Protein AF-A0A937NX95-F1 (afdb_monomer_lite)

pLDDT: mean 94.79, std 6.44, range [44.66, 98.25]

Secondary structure (DSSP, 8-state):
-PPPPTTSPPPPP--S-SHHHHHHHHHHHIIIIIIS--EETTEE------EETTEEHHHHHHHEEE-TTT--EEE-HHHHHTTTHHHHHHHTTTSTTEEEEEEE-TTS-EEEEEEE-

Sequence (117 aa):
MTQLPEWLPPMVRVDPWGQDTFDILYSIFERDFKFNQPLYSGKPVWFFPEMEGDKESIFWHLTHREDKKTGERLPDMRRCERLPWIKAVIENRDKPELLNWDYKEGDGSVKTYLWLK

Radius of gyration: 15.3 Å; chains: 1; bounding box: 37×36×38 Å

Structure (mmCIF, N/CA/C/O backbone):
data_AF-A0A937NX95-F1
#
_entry.id   AF-A0A937NX95-F1
#
loop_
_atom_site.group_PDB
_atom_site.id
_atom_site.type_symbol
_atom_site.label_atom_id
_atom_site.label_alt_id
_atom_site.label_comp_id
_atom_site.label_asym_id
_atom_site.label_entity_id
_atom_site.label_seq_id
_atom_site.pdbx_PDB_ins_code
_atom_site.Cartn_x
_atom_site.Cartn_y
_atom_site.Cartn_z
_atom_site.occupancy
_atom_site.B_iso_or_equiv
_atom_site.auth_seq_id
_atom_site.auth_comp_id
_atom_site.auth_asym_id
_atom_site.auth_atom_id
_atom_site.pdbx_PDB_model_num
ATOM 1 N N . MET A 1 1 ? 13.353 -10.956 16.760 1.00 44.66 1 MET A N 1
ATOM 2 C CA . MET A 1 1 ? 12.723 -10.926 15.425 1.00 44.66 1 MET A CA 1
ATOM 3 C C . MET A 1 1 ? 11.231 -10.944 15.665 1.00 44.66 1 MET A C 1
ATOM 5 O O . MET A 1 1 ? 10.740 -11.937 16.182 1.00 44.66 1 MET A O 1
ATOM 9 N N . THR A 1 2 ? 10.539 -9.833 15.443 1.00 58.69 2 THR A N 1
ATOM 10 C CA . THR A 1 2 ? 9.077 -9.793 15.540 1.00 58.69 2 THR A CA 1
ATOM 11 C C . THR A 1 2 ? 8.515 -10.615 14.385 1.00 58.69 2 THR A C 1
ATOM 13 O O . THR A 1 2 ? 8.866 -10.390 13.229 1.00 58.69 2 THR A O 1
ATOM 16 N N . GLN A 1 3 ? 7.729 -11.635 14.713 1.00 83.50 3 GLN A N 1
ATOM 17 C CA . GLN A 1 3 ? 7.024 -12.452 13.734 1.00 83.50 3 GLN A CA 1
ATOM 18 C C . GLN A 1 3 ? 6.021 -11.565 12.985 1.00 83.50 3 GLN A C 1
ATOM 20 O O . GLN A 1 3 ? 5.390 -10.705 13.600 1.00 83.50 3 GLN A O 1
ATOM 25 N N . LEU A 1 4 ? 5.902 -11.741 11.664 1.00 90.75 4 LEU A N 1
ATOM 26 C CA . LEU A 1 4 ? 4.880 -11.033 10.891 1.00 90.75 4 LEU A CA 1
ATOM 27 C C . LEU A 1 4 ? 3.483 -11.448 11.385 1.00 90.75 4 LEU A C 1
ATOM 29 O O . LEU A 1 4 ? 3.307 -12.620 11.734 1.00 90.75 4 LEU A O 1
ATOM 33 N N . PRO A 1 5 ? 2.497 -10.532 11.409 1.00 94.62 5 PRO A N 1
ATOM 34 C CA . PRO A 1 5 ? 1.148 -10.878 11.837 1.00 94.62 5 PRO A CA 1
ATOM 35 C C . PRO A 1 5 ? 0.537 -11.956 10.940 1.00 94.62 5 PRO A C 1
ATOM 37 O O . PRO A 1 5 ? 0.712 -11.924 9.724 1.00 94.62 5 PRO A O 1
ATOM 40 N N . GLU A 1 6 ? -0.238 -12.871 11.520 1.00 94.31 6 GLU A N 1
ATOM 41 C CA . GLU A 1 6 ? -0.848 -13.997 10.788 1.00 94.31 6 GLU A CA 1
ATOM 42 C C . GLU A 1 6 ? -1.841 -13.555 9.704 1.00 94.31 6 GLU A C 1
ATOM 44 O O . GLU A 1 6 ? -2.054 -14.258 8.721 1.00 94.31 6 GLU A O 1
ATOM 49 N N . TRP A 1 7 ? -2.447 -12.378 9.877 1.00 95.62 7 TRP A N 1
ATOM 50 C CA . TRP A 1 7 ? -3.385 -11.794 8.918 1.00 95.62 7 TRP A CA 1
ATOM 51 C C . TRP A 1 7 ? -2.691 -11.154 7.708 1.00 95.62 7 TRP A C 1
ATOM 53 O O . TRP A 1 7 ? -3.360 -10.777 6.744 1.00 95.62 7 TRP A O 1
ATOM 63 N N . LEU A 1 8 ? -1.365 -11.000 7.749 1.00 96.81 8 LEU A N 1
ATOM 64 C CA . LEU A 1 8 ? -0.606 -10.386 6.673 1.00 96.81 8 LEU A CA 1
ATOM 65 C C . LEU A 1 8 ? -0.292 -11.442 5.599 1.00 96.81 8 LEU A C 1
ATOM 67 O O . LEU A 1 8 ? 0.300 -12.477 5.912 1.00 96.81 8 LEU A O 1
ATOM 71 N N . PRO A 1 9 ? -0.653 -11.207 4.327 1.00 96.81 9 PRO A N 1
ATOM 72 C CA . PRO A 1 9 ? -0.373 -12.168 3.273 1.00 96.81 9 PRO A CA 1
ATOM 73 C C . PRO A 1 9 ? 1.141 -12.332 3.052 1.00 96.81 9 PRO A C 1
ATOM 75 O O . PRO A 1 9 ? 1.921 -11.413 3.330 1.00 96.81 9 PRO A O 1
ATOM 78 N N . PRO A 1 10 ? 1.582 -13.485 2.520 1.00 96.44 10 PRO A N 1
ATOM 79 C CA . PRO A 1 10 ? 2.984 -13.685 2.182 1.00 96.44 10 PRO A CA 1
ATOM 80 C C . PRO A 1 10 ? 3.454 -12.642 1.162 1.00 96.44 10 PRO A C 1
ATOM 82 O O . PRO A 1 10 ? 2.682 -12.171 0.324 1.00 96.44 10 PRO A O 1
ATOM 85 N N . MET A 1 11 ? 4.738 -12.286 1.235 1.00 97.06 11 MET A N 1
ATOM 86 C CA . MET A 1 11 ? 5.355 -11.420 0.231 1.00 97.06 11 MET A CA 1
ATOM 87 C C . MET A 1 11 ? 5.390 -12.113 -1.135 1.00 97.06 11 MET A C 1
ATOM 89 O O . MET A 1 11 ? 5.564 -13.330 -1.229 1.00 97.06 11 MET A O 1
ATOM 93 N N . VAL A 1 12 ? 5.279 -11.320 -2.196 1.00 96.75 12 VAL A N 1
ATOM 94 C CA . VAL A 1 12 ? 5.474 -11.785 -3.573 1.00 96.75 12 VAL A CA 1
ATOM 95 C C . VAL A 1 12 ? 6.961 -11.983 -3.819 1.00 96.75 12 VAL A C 1
ATOM 97 O O . VAL A 1 12 ? 7.774 -11.128 -3.474 1.00 96.75 12 VAL A O 1
ATOM 100 N N . ARG A 1 13 ? 7.329 -13.095 -4.453 1.00 96.31 13 ARG A N 1
ATOM 101 C CA . ARG A 1 13 ? 8.688 -13.285 -4.957 1.00 96.31 13 ARG A CA 1
ATOM 102 C C . ARG A 1 13 ? 8.877 -12.437 -6.214 1.00 96.31 13 ARG A C 1
ATOM 104 O O . ARG A 1 13 ? 8.165 -12.641 -7.188 1.00 96.31 13 ARG A O 1
ATOM 111 N N . VAL A 1 14 ? 9.853 -11.532 -6.186 1.00 96.25 14 VAL A N 1
ATOM 112 C CA . VAL A 1 14 ? 10.146 -10.609 -7.301 1.00 96.25 14 VAL A CA 1
ATOM 113 C C . VAL A 1 14 ? 11.500 -10.855 -7.971 1.00 96.25 14 VAL A C 1
ATOM 115 O O . VAL A 1 14 ? 11.873 -10.127 -8.885 1.00 96.25 14 VAL A O 1
ATOM 118 N N . ASP A 1 15 ? 12.229 -11.875 -7.510 1.00 93.56 15 ASP A N 1
ATOM 119 C CA . ASP A 1 15 ? 13.530 -12.287 -8.039 1.00 93.56 15 ASP A CA 1
ATOM 120 C C . ASP A 1 15 ? 13.441 -13.688 -8.686 1.00 93.56 15 ASP A C 1
ATOM 122 O O . ASP A 1 15 ? 13.043 -14.648 -8.003 1.00 93.56 15 ASP A O 1
ATOM 126 N N . PRO A 1 16 ? 13.809 -13.845 -9.973 1.00 93.81 16 PRO A N 1
ATOM 127 C CA . PRO A 1 16 ? 14.338 -12.812 -10.872 1.00 93.81 16 PRO A CA 1
ATOM 128 C C . PRO A 1 16 ? 13.285 -11.778 -11.298 1.00 93.81 16 PRO A C 1
ATOM 130 O O . PRO A 1 16 ? 12.101 -12.089 -11.441 1.00 93.81 16 PRO A O 1
ATOM 133 N N . TRP A 1 17 ? 13.727 -10.541 -11.533 1.00 93.69 17 TRP A N 1
ATOM 134 C CA . TRP A 1 17 ? 12.866 -9.511 -12.112 1.00 93.69 17 TRP A CA 1
ATOM 135 C C . TRP A 1 17 ? 12.676 -9.750 -13.613 1.00 93.69 17 TRP A C 1
ATOM 137 O O . TRP A 1 17 ? 13.644 -9.976 -14.340 1.00 93.69 17 TRP A O 1
ATOM 147 N N . GLY A 1 18 ? 11.433 -9.664 -14.084 1.00 94.12 18 GLY A N 1
ATOM 148 C CA . GLY A 1 18 ? 11.074 -9.872 -15.484 1.00 94.12 18 GLY A CA 1
ATOM 149 C C . GLY A 1 18 ? 9.590 -9.619 -15.739 1.00 94.12 18 GLY A C 1
ATOM 150 O O . GLY A 1 18 ? 8.864 -9.199 -14.836 1.00 94.12 18 GLY A O 1
ATOM 151 N N . GLN A 1 19 ? 9.147 -9.892 -16.969 1.00 93.88 19 GLN A N 1
ATOM 152 C CA . GLN A 1 19 ? 7.755 -9.685 -17.380 1.00 93.88 19 GLN A CA 1
ATOM 153 C C . GLN A 1 19 ? 6.775 -10.493 -16.517 1.00 93.88 19 GLN A C 1
ATOM 155 O O . GLN A 1 19 ? 5.807 -9.929 -16.026 1.00 93.88 19 GLN A O 1
ATOM 160 N N . ASP A 1 20 ? 7.079 -11.762 -16.232 1.00 95.44 20 ASP A N 1
ATOM 161 C CA . ASP A 1 20 ? 6.221 -12.615 -15.397 1.00 95.44 20 ASP A CA 1
ATOM 162 C C . ASP A 1 20 ? 6.010 -12.026 -13.992 1.00 95.44 20 ASP A C 1
ATOM 164 O O . ASP A 1 20 ? 4.897 -12.006 -13.469 1.00 95.44 20 ASP A O 1
ATOM 168 N N . THR A 1 21 ? 7.074 -11.492 -13.382 1.00 95.50 21 THR A N 1
ATOM 169 C CA . THR A 1 21 ? 7.001 -10.809 -12.080 1.00 95.50 21 THR A CA 1
ATOM 170 C C . THR A 1 21 ? 6.082 -9.595 -12.157 1.00 95.50 21 THR A C 1
ATOM 172 O O . THR A 1 21 ? 5.273 -9.356 -11.260 1.00 95.50 21 THR A O 1
ATOM 175 N N . PHE A 1 22 ? 6.184 -8.832 -13.238 1.00 95.50 22 PHE A N 1
ATOM 176 C CA . PHE A 1 22 ? 5.366 -7.653 -13.458 1.00 95.50 22 PHE A CA 1
ATOM 177 C C . PHE A 1 22 ? 3.886 -8.000 -13.687 1.00 95.50 22 PHE A C 1
ATOM 179 O O . PHE A 1 22 ? 3.017 -7.373 -13.081 1.00 95.50 22 PHE A O 1
ATOM 186 N N . ASP A 1 23 ? 3.596 -9.046 -14.460 1.00 96.94 23 ASP A N 1
ATOM 187 C CA . ASP A 1 23 ? 2.235 -9.533 -14.704 1.00 96.94 23 ASP A CA 1
ATOM 188 C C . ASP A 1 23 ? 1.586 -10.057 -13.414 1.00 96.94 23 ASP A C 1
ATOM 190 O O . ASP A 1 23 ? 0.419 -9.768 -13.136 1.00 96.94 23 ASP A O 1
ATOM 194 N N . ILE A 1 24 ? 2.355 -10.745 -12.560 1.00 97.88 24 ILE A N 1
ATOM 195 C CA . ILE A 1 24 ? 1.901 -11.164 -11.226 1.00 97.88 24 ILE A CA 1
ATOM 196 C C . ILE A 1 24 ? 1.520 -9.944 -10.383 1.00 97.88 24 ILE A C 1
ATOM 198 O O . ILE A 1 24 ? 0.426 -9.908 -9.815 1.00 97.88 24 ILE A O 1
ATOM 202 N N . LEU A 1 25 ? 2.389 -8.932 -10.307 1.0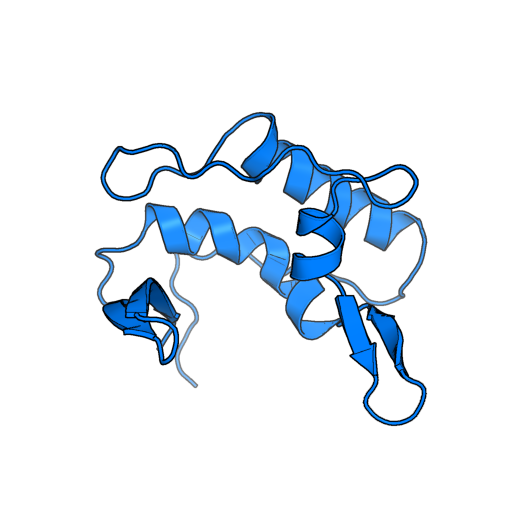0 98.25 25 LEU A N 1
ATOM 203 C CA . LEU A 1 25 ? 2.119 -7.716 -9.535 1.00 98.25 25 LEU A CA 1
ATOM 204 C C . LEU A 1 25 ? 0.886 -6.979 -10.059 1.00 98.25 25 LEU A C 1
ATOM 206 O O . LEU A 1 25 ? 0.061 -6.528 -9.262 1.00 98.25 25 LEU A O 1
ATOM 210 N N . TYR A 1 26 ? 0.729 -6.893 -11.380 1.00 98.06 26 TYR A N 1
ATOM 211 C CA . TYR A 1 26 ? -0.444 -6.267 -11.971 1.00 98.06 26 TYR A CA 1
ATOM 212 C C . TYR A 1 26 ? -1.717 -7.051 -11.645 1.00 98.06 26 TYR A C 1
ATOM 214 O O . TYR A 1 26 ? -2.686 -6.457 -11.186 1.00 98.06 26 TYR A O 1
ATOM 222 N N . SER A 1 27 ? -1.694 -8.384 -11.737 1.00 98.25 27 SER A N 1
ATOM 223 C CA . SER A 1 27 ? -2.850 -9.218 -11.381 1.00 98.25 27 SER A CA 1
ATOM 224 C C . SER A 1 27 ? -3.287 -9.044 -9.918 1.00 98.25 27 SER A C 1
ATOM 226 O O . SER A 1 27 ? -4.482 -9.015 -9.621 1.00 98.25 27 SER A O 1
ATOM 228 N N . ILE A 1 28 ? -2.330 -8.859 -8.999 1.00 98.25 28 ILE A N 1
ATOM 229 C CA . ILE A 1 28 ? -2.599 -8.554 -7.587 1.00 98.25 28 ILE A CA 1
ATOM 230 C C . ILE A 1 28 ? -3.249 -7.180 -7.461 1.00 98.25 28 ILE A C 1
ATOM 232 O O . ILE A 1 28 ? -4.247 -7.044 -6.756 1.00 98.25 28 ILE A O 1
ATOM 236 N N . PHE A 1 29 ? -2.719 -6.175 -8.161 1.00 98.25 29 PHE A N 1
ATOM 237 C CA . PHE A 1 29 ? -3.300 -4.838 -8.175 1.00 98.25 29 PHE A CA 1
ATOM 238 C C . PHE A 1 29 ? -4.740 -4.847 -8.704 1.00 98.25 29 PHE A C 1
ATOM 240 O O . PHE A 1 29 ? -5.634 -4.289 -8.067 1.00 98.25 29 PHE A O 1
ATOM 247 N N . GLU A 1 30 ? -5.001 -5.523 -9.824 1.00 97.88 30 GLU A N 1
ATOM 248 C CA . GLU A 1 30 ? -6.347 -5.599 -10.385 1.00 97.88 30 GLU A CA 1
ATOM 249 C C . GLU A 1 30 ? -7.313 -6.294 -9.423 1.00 97.88 30 GLU A C 1
ATOM 251 O O . GLU A 1 30 ? -8.395 -5.774 -9.139 1.00 97.88 30 GLU A O 1
ATOM 256 N N . ARG A 1 31 ? -6.902 -7.435 -8.859 1.00 97.75 31 ARG A N 1
ATOM 257 C CA . ARG A 1 31 ? -7.685 -8.158 -7.854 1.00 97.75 31 ARG A CA 1
ATOM 258 C C . ARG A 1 31 ? -8.018 -7.260 -6.665 1.00 97.75 31 ARG A C 1
ATOM 260 O O . ARG A 1 31 ? -9.182 -7.185 -6.287 1.00 97.75 31 ARG A O 1
ATOM 267 N N . ASP A 1 32 ? -7.021 -6.591 -6.093 1.00 97.62 32 ASP A N 1
ATOM 268 C CA . ASP A 1 32 ? -7.144 -5.916 -4.796 1.00 97.62 32 ASP A CA 1
ATOM 269 C C . ASP A 1 32 ? -7.688 -4.491 -4.875 1.00 97.62 32 ASP A C 1
ATOM 271 O O . ASP A 1 32 ? -8.175 -3.986 -3.868 1.00 97.62 32 ASP A O 1
ATOM 275 N N . PHE A 1 33 ? -7.619 -3.836 -6.034 1.00 96.75 33 PHE A N 1
ATOM 276 C CA . PHE A 1 33 ? -8.020 -2.433 -6.168 1.00 96.75 33 PHE A CA 1
ATOM 277 C C . PHE A 1 33 ? -9.055 -2.196 -7.267 1.00 96.75 33 PHE A C 1
ATOM 279 O O . PHE A 1 33 ? -9.909 -1.329 -7.092 1.00 96.75 33 PHE A O 1
ATOM 286 N N . LYS A 1 34 ? -9.042 -2.953 -8.374 1.00 94.69 34 LYS A N 1
ATOM 287 C CA . LYS A 1 34 ? -10.041 -2.782 -9.450 1.00 94.69 34 LYS A CA 1
ATOM 288 C C . LYS A 1 34 ? -11.303 -3.587 -9.176 1.00 94.69 34 LYS A C 1
ATOM 290 O O . LYS A 1 34 ? -12.402 -3.048 -9.258 1.00 94.69 34 LYS A O 1
ATOM 295 N N . PHE A 1 35 ? -11.142 -4.865 -8.841 1.00 95.50 35 PHE A N 1
ATOM 296 C CA . PHE A 1 35 ? -12.261 -5.800 -8.713 1.00 95.50 35 PHE A CA 1
ATOM 297 C C . PHE A 1 35 ? -12.753 -5.978 -7.276 1.00 95.50 35 PHE A C 1
ATOM 299 O O . PHE A 1 35 ? -13.919 -6.302 -7.071 1.00 95.50 35 PHE A O 1
ATOM 306 N N . ASN A 1 36 ? -11.893 -5.755 -6.280 1.00 94.19 36 ASN A N 1
ATOM 307 C CA . ASN A 1 36 ? -12.239 -5.910 -4.870 1.00 94.19 36 ASN A CA 1
ATOM 308 C C . ASN A 1 36 ? -11.627 -4.785 -4.026 1.00 94.19 36 ASN A C 1
ATOM 310 O O . ASN A 1 36 ? -10.690 -5.026 -3.268 1.00 94.19 36 ASN A O 1
ATOM 314 N N . GLN A 1 37 ? -12.146 -3.562 -4.163 1.00 94.75 37 GLN A N 1
ATOM 315 C CA . GLN A 1 37 ? -11.620 -2.382 -3.466 1.00 94.75 37 GLN A CA 1
ATOM 316 C C . GLN A 1 37 ? -11.491 -2.603 -1.946 1.00 94.75 37 GLN A C 1
ATOM 318 O O . GLN A 1 37 ? -12.397 -3.177 -1.334 1.00 94.75 37 GLN A O 1
ATOM 323 N N . PRO A 1 38 ? -10.391 -2.147 -1.316 1.00 97.31 38 PRO A N 1
ATOM 324 C CA . PRO A 1 38 ? -10.240 -2.250 0.126 1.00 97.31 38 PRO A CA 1
ATOM 325 C C . PRO A 1 38 ? -11.278 -1.393 0.848 1.00 97.31 38 PRO A C 1
ATOM 327 O O . PRO A 1 38 ? -11.618 -0.295 0.400 1.00 97.31 38 PRO A O 1
ATOM 330 N N . LEU A 1 39 ? -11.730 -1.861 2.009 1.00 98.00 39 LEU A N 1
ATOM 331 C CA . LEU A 1 39 ? -12.622 -1.101 2.879 1.00 98.00 39 LEU A CA 1
ATOM 332 C C . LEU A 1 39 ? -11.860 -0.553 4.087 1.00 98.00 39 LEU A C 1
ATOM 334 O O . LEU A 1 39 ? -11.358 -1.307 4.916 1.00 98.00 39 LEU A O 1
ATOM 338 N N . TYR A 1 40 ? -11.843 0.768 4.236 1.00 97.69 40 TYR A N 1
ATOM 339 C CA . TYR A 1 40 ? -11.359 1.444 5.433 1.00 97.69 40 TYR A CA 1
ATOM 340 C C . TYR A 1 40 ? -12.546 1.835 6.315 1.00 97.69 40 TYR A C 1
ATOM 342 O O . TYR A 1 40 ? -13.318 2.732 5.973 1.00 97.69 40 TYR A O 1
ATOM 350 N N . SER A 1 41 ? -12.715 1.160 7.456 1.00 95.31 41 SER A N 1
ATOM 351 C CA . SER A 1 41 ? -13.859 1.387 8.361 1.00 95.31 41 SER A CA 1
ATOM 352 C C . SER A 1 41 ? -15.213 1.294 7.627 1.00 95.31 41 SER A C 1
ATOM 354 O O . SER A 1 41 ? -16.078 2.165 7.724 1.00 95.31 41 SER A O 1
ATOM 356 N N . GLY A 1 42 ? -15.355 0.262 6.787 1.00 95.62 42 GLY A N 1
ATOM 357 C CA . GLY A 1 42 ? -16.543 0.027 5.959 1.00 95.62 42 GLY A CA 1
ATOM 358 C C . GLY A 1 42 ? -16.702 0.963 4.754 1.00 95.62 42 GLY A C 1
ATOM 359 O O . GLY A 1 42 ? -17.645 0.791 3.985 1.00 95.62 42 GLY A O 1
ATOM 360 N N . LYS A 1 43 ? -15.802 1.933 4.555 1.00 96.44 43 LYS A N 1
ATOM 361 C CA . LYS A 1 43 ? -15.830 2.845 3.405 1.00 96.44 43 LYS A CA 1
ATOM 362 C C . LYS A 1 43 ? -14.869 2.369 2.315 1.00 96.44 43 LYS A C 1
ATOM 364 O O . LYS A 1 43 ? -13.717 2.081 2.637 1.00 96.44 43 LYS A O 1
ATOM 369 N N . PRO A 1 44 ? -15.295 2.314 1.043 1.00 96.31 44 PRO A N 1
ATOM 370 C CA . PRO A 1 44 ? -14.414 1.915 -0.044 1.00 96.31 44 PRO A CA 1
ATOM 371 C C . PRO A 1 44 ? -13.281 2.925 -0.233 1.00 96.31 44 PRO A C 1
ATOM 373 O O . PRO A 1 44 ? -13.510 4.134 -0.314 1.00 96.31 44 PRO A O 1
ATOM 376 N N . VAL A 1 45 ? -12.057 2.411 -0.313 1.00 96.88 45 VAL A N 1
ATOM 377 C CA . VAL A 1 45 ? -10.867 3.163 -0.706 1.00 96.88 45 VAL A CA 1
ATOM 378 C C . VAL A 1 45 ? -10.696 2.999 -2.210 1.00 96.88 45 VAL A C 1
ATOM 380 O O . VAL A 1 45 ? -10.392 1.914 -2.702 1.00 96.88 45 VAL A O 1
ATOM 383 N N . TRP A 1 46 ? -10.912 4.089 -2.936 1.00 95.12 46 TRP A N 1
ATOM 384 C CA . TRP A 1 46 ? -10.784 4.155 -4.388 1.00 95.12 46 TRP A CA 1
ATOM 385 C C . TRP A 1 46 ? -9.530 4.943 -4.785 1.00 95.12 46 TRP A C 1
ATOM 387 O O . TRP A 1 46 ? -8.912 5.618 -3.960 1.00 95.12 46 TRP A O 1
ATOM 397 N N . PHE A 1 47 ? -9.153 4.852 -6.056 1.00 95.50 47 PHE A N 1
ATOM 398 C CA . PHE A 1 47 ? -8.029 5.579 -6.642 1.00 95.50 47 PHE A CA 1
ATOM 399 C C . PHE A 1 47 ? -8.475 6.282 -7.929 1.00 95.50 47 PHE A C 1
ATOM 401 O O . PHE A 1 47 ? -9.442 5.867 -8.570 1.00 95.50 47 PHE A O 1
ATOM 408 N N . PHE A 1 48 ? -7.778 7.351 -8.312 1.00 95.06 48 PHE A N 1
ATOM 409 C CA . PHE A 1 48 ? -8.077 8.073 -9.547 1.00 95.06 48 PHE A CA 1
ATOM 410 C C . PHE A 1 48 ? -7.782 7.197 -10.775 1.00 95.06 48 PHE A C 1
ATOM 412 O O . PHE A 1 48 ? -6.696 6.622 -10.841 1.00 95.06 48 PHE A O 1
ATOM 419 N N . PRO A 1 49 ? -8.689 7.114 -11.768 1.00 92.94 49 PRO A N 1
ATOM 420 C CA . PRO A 1 49 ? -8.540 6.248 -12.943 1.00 92.94 49 PRO A CA 1
ATOM 421 C C . PRO A 1 49 ? -7.556 6.820 -13.984 1.00 92.94 49 PRO A C 1
ATOM 423 O O . PRO A 1 49 ? -7.750 6.674 -15.188 1.00 92.94 49 PRO A O 1
ATOM 426 N N . GLU A 1 50 ? -6.526 7.528 -13.526 1.00 97.31 50 GLU A N 1
ATOM 427 C CA . GLU A 1 50 ? -5.477 8.088 -14.370 1.00 97.31 50 GLU A CA 1
ATOM 428 C C . GLU A 1 50 ? -4.575 6.973 -14.893 1.00 97.31 50 GLU A C 1
ATOM 430 O O . GLU A 1 50 ? -4.238 6.037 -14.165 1.00 97.31 50 GLU A O 1
ATOM 435 N N . MET A 1 51 ? -4.162 7.094 -16.152 1.00 96.44 51 MET A N 1
ATOM 436 C CA . MET A 1 51 ? -3.328 6.114 -16.843 1.00 96.44 51 MET A CA 1
ATOM 437 C C . MET A 1 51 ? -1.962 6.722 -17.164 1.00 96.44 51 MET A C 1
ATOM 439 O O . MET A 1 51 ? -1.867 7.871 -17.589 1.00 96.44 51 MET A O 1
ATOM 443 N N . GLU A 1 52 ? -0.911 5.929 -17.004 1.00 94.44 52 GLU A N 1
ATOM 444 C CA . GLU A 1 52 ? 0.457 6.229 -17.420 1.00 94.44 52 GLU A CA 1
ATOM 445 C C . GLU A 1 52 ? 0.910 5.062 -18.307 1.00 94.44 52 GLU A C 1
ATOM 447 O O . GLU A 1 52 ? 1.139 3.947 -17.832 1.00 94.44 52 GLU A O 1
ATOM 452 N N . GLY A 1 53 ? 0.938 5.296 -19.622 1.00 92.19 53 GLY A N 1
ATOM 453 C CA . GLY A 1 53 ? 1.107 4.231 -20.611 1.00 92.19 53 GLY A CA 1
ATOM 454 C C . GLY A 1 53 ? -0.131 3.335 -20.702 1.00 92.19 53 GLY A C 1
ATOM 455 O O . GLY A 1 53 ? -1.236 3.814 -20.952 1.00 92.19 53 GLY A O 1
ATOM 456 N N . ASP A 1 54 ? 0.058 2.032 -20.517 1.00 92.69 54 ASP A N 1
ATOM 457 C CA . ASP A 1 54 ? -0.983 1.004 -20.601 1.00 92.69 54 ASP A CA 1
ATOM 458 C C . ASP A 1 54 ? -1.596 0.630 -19.237 1.00 92.69 54 ASP A C 1
ATOM 460 O O . ASP A 1 54 ? -2.449 -0.256 -19.178 1.00 92.69 54 ASP A O 1
ATOM 464 N N . LYS A 1 55 ? -1.173 1.279 -18.140 1.00 95.69 55 LYS A N 1
ATOM 465 C CA . LYS A 1 55 ? -1.582 0.941 -16.763 1.00 95.69 55 LYS A CA 1
ATOM 466 C C . LYS A 1 55 ? -1.924 2.161 -15.924 1.00 95.69 55 LYS A C 1
ATOM 468 O O . LYS A 1 55 ? -1.569 3.288 -16.257 1.00 95.69 55 LYS A O 1
ATOM 473 N N . GLU A 1 56 ? -2.606 1.922 -14.813 1.00 97.12 56 GLU A N 1
ATOM 474 C CA . GLU A 1 56 ? -3.047 2.943 -13.874 1.00 97.12 56 GLU A CA 1
ATOM 475 C C . GLU A 1 56 ? -1.847 3.644 -13.214 1.00 97.12 56 GLU A C 1
ATOM 477 O O . GLU A 1 56 ? -0.939 2.993 -12.697 1.00 97.12 56 GLU A O 1
ATOM 482 N N . SER A 1 57 ? -1.854 4.977 -13.158 1.00 96.31 57 SER A N 1
ATOM 483 C CA . SER A 1 57 ? -0.761 5.770 -12.572 1.00 96.31 57 SER A CA 1
ATOM 484 C C . SER A 1 57 ? -0.446 5.348 -11.127 1.00 96.31 57 SER A C 1
ATOM 486 O O . SER A 1 57 ? 0.715 5.216 -10.723 1.00 96.31 57 SER A O 1
ATOM 488 N N . ILE A 1 58 ? -1.485 5.008 -10.354 1.00 96.50 58 ILE A N 1
ATOM 489 C CA . ILE A 1 58 ? -1.331 4.498 -8.989 1.00 96.50 58 ILE A CA 1
ATOM 490 C C . ILE A 1 58 ? -0.554 3.176 -8.935 1.00 96.50 58 ILE A C 1
ATOM 492 O O . ILE A 1 58 ? 0.242 2.990 -8.017 1.00 96.50 58 ILE A O 1
ATOM 496 N N . PHE A 1 59 ? -0.699 2.281 -9.917 1.00 97.19 59 PHE A N 1
ATOM 497 C CA . PHE A 1 59 ? 0.045 1.022 -9.945 1.00 97.19 59 PHE A CA 1
ATOM 498 C C . PHE A 1 59 ? 1.551 1.290 -10.012 1.00 97.19 59 PHE A C 1
ATOM 500 O O . PHE A 1 59 ? 2.326 0.726 -9.230 1.00 97.19 59 PHE A O 1
ATOM 507 N N . TRP A 1 60 ? 1.966 2.236 -10.855 1.00 95.56 60 TRP A N 1
ATOM 508 C CA . TRP A 1 60 ? 3.354 2.680 -10.917 1.00 95.56 60 TRP A CA 1
ATOM 509 C C . TRP A 1 60 ? 3.801 3.351 -9.615 1.00 95.56 60 TRP A C 1
ATOM 511 O O . TRP A 1 60 ? 4.965 3.245 -9.232 1.00 95.56 60 TRP A O 1
ATOM 521 N N . HIS A 1 61 ? 2.929 4.084 -8.911 1.00 94.31 61 HIS A N 1
ATOM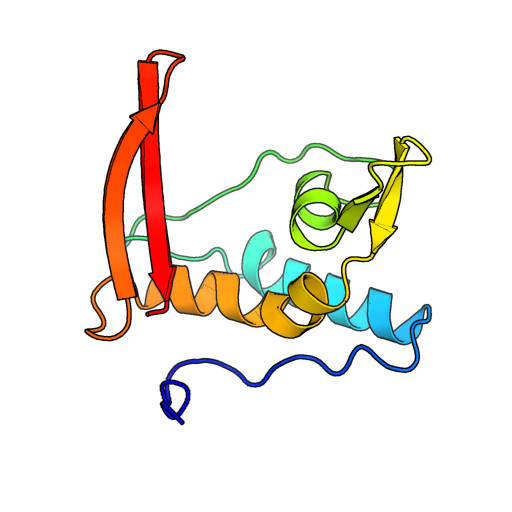 522 C CA . HIS A 1 61 ? 3.281 4.730 -7.632 1.00 94.31 61 HIS A CA 1
ATOM 523 C C . HIS A 1 61 ? 3.506 3.709 -6.517 1.00 94.31 61 HIS A C 1
ATOM 525 O O . HIS A 1 61 ? 4.372 3.909 -5.661 1.00 94.31 61 HIS A O 1
ATOM 531 N N . LEU A 1 62 ? 2.757 2.609 -6.552 1.00 96.31 62 LEU A N 1
ATOM 532 C CA . LEU A 1 62 ? 2.857 1.525 -5.585 1.00 96.31 62 LEU A CA 1
ATOM 533 C C . LEU A 1 62 ? 4.072 0.623 -5.823 1.00 96.31 62 LEU A C 1
ATOM 535 O O . LEU A 1 62 ? 4.607 0.083 -4.861 1.00 96.31 62 LEU A O 1
ATOM 539 N N . THR A 1 63 ? 4.532 0.473 -7.066 1.00 96.69 63 THR A N 1
ATOM 540 C CA . THR A 1 63 ? 5.580 -0.502 -7.432 1.00 96.69 63 THR A CA 1
ATOM 541 C C . THR A 1 63 ? 6.938 0.121 -7.752 1.00 96.69 63 THR A C 1
ATOM 543 O O . THR A 1 63 ? 7.966 -0.523 -7.559 1.00 96.69 63 THR A O 1
ATOM 546 N N . HIS A 1 64 ? 6.978 1.374 -8.204 1.00 94.62 64 HIS A N 1
ATOM 547 C CA . HIS A 1 64 ? 8.213 2.029 -8.635 1.00 94.62 64 HIS A CA 1
ATOM 548 C C . HIS A 1 64 ? 8.579 3.209 -7.736 1.00 94.62 64 HIS A C 1
ATOM 550 O O . HIS A 1 64 ? 7.756 3.751 -6.988 1.00 94.62 64 HIS A O 1
ATOM 556 N N . ARG A 1 65 ? 9.838 3.633 -7.830 1.00 93.56 65 ARG A N 1
ATOM 557 C CA . ARG A 1 65 ? 10.361 4.831 -7.182 1.00 93.56 65 ARG A CA 1
ATOM 558 C C . ARG A 1 65 ? 11.279 5.576 -8.143 1.00 93.56 65 ARG A C 1
ATOM 560 O O . ARG A 1 65 ? 11.992 4.962 -8.926 1.00 93.56 65 ARG A O 1
ATOM 567 N N . GLU A 1 66 ? 11.265 6.899 -8.052 1.00 91.69 66 GLU A N 1
ATOM 568 C CA . GLU A 1 66 ? 12.263 7.729 -8.717 1.00 91.69 66 GLU A CA 1
ATOM 569 C C . GLU A 1 66 ? 13.649 7.475 -8.107 1.00 91.69 66 GLU A C 1
ATOM 571 O O . GLU A 1 66 ? 13.851 7.584 -6.888 1.00 91.69 66 GLU A O 1
ATOM 576 N N . ASP A 1 67 ? 14.599 7.106 -8.956 1.00 89.25 67 ASP A N 1
ATOM 577 C CA . ASP A 1 67 ? 15.999 7.007 -8.604 1.00 89.25 67 ASP A CA 1
ATOM 578 C C . ASP A 1 67 ? 16.592 8.411 -8.470 1.00 89.25 67 ASP A C 1
ATOM 580 O O . ASP A 1 67 ? 16.578 9.221 -9.391 1.00 89.25 67 ASP A O 1
ATOM 584 N N . LYS A 1 68 ? 17.164 8.699 -7.302 1.00 85.25 68 LYS A N 1
ATOM 585 C CA . LYS A 1 68 ? 17.641 10.048 -6.964 1.00 85.25 68 LYS A CA 1
ATOM 586 C C . LYS A 1 68 ? 18.831 10.522 -7.801 1.00 85.25 68 LYS A C 1
ATOM 588 O O . LYS A 1 68 ? 19.163 11.702 -7.738 1.00 85.25 68 LYS A O 1
ATOM 593 N N . LYS A 1 69 ? 19.545 9.614 -8.473 1.00 86.44 69 LYS A N 1
ATOM 594 C CA . LYS A 1 69 ? 20.749 9.952 -9.243 1.00 86.44 69 LYS A CA 1
ATOM 595 C C . LYS A 1 69 ? 20.414 10.226 -10.701 1.00 86.44 69 LYS A C 1
ATOM 597 O O . LYS A 1 69 ? 20.979 11.141 -11.286 1.00 86.44 69 LYS A O 1
ATOM 602 N N . THR A 1 70 ? 19.536 9.411 -11.267 1.00 89.12 70 THR A N 1
ATOM 603 C CA . THR A 1 70 ? 19.173 9.438 -12.687 1.00 89.12 70 THR A CA 1
ATOM 604 C C . THR A 1 70 ? 17.876 10.200 -12.945 1.00 89.12 70 THR A C 1
ATOM 606 O O . THR A 1 70 ? 17.674 10.690 -14.049 1.00 89.12 70 THR A O 1
ATOM 609 N N . GLY A 1 71 ? 17.008 10.329 -11.936 1.00 87.50 71 GLY A N 1
ATOM 610 C CA . GLY A 1 71 ? 15.639 10.820 -12.098 1.00 87.50 71 GLY A CA 1
ATOM 611 C C . GLY A 1 71 ? 14.715 9.803 -12.773 1.00 87.50 71 GLY A C 1
ATOM 612 O O . GLY A 1 71 ? 13.554 10.106 -13.034 1.00 87.50 71 GLY A O 1
ATOM 613 N N . GLU A 1 72 ? 15.205 8.596 -13.069 1.00 88.00 72 GLU A N 1
ATOM 614 C CA . GLU A 1 7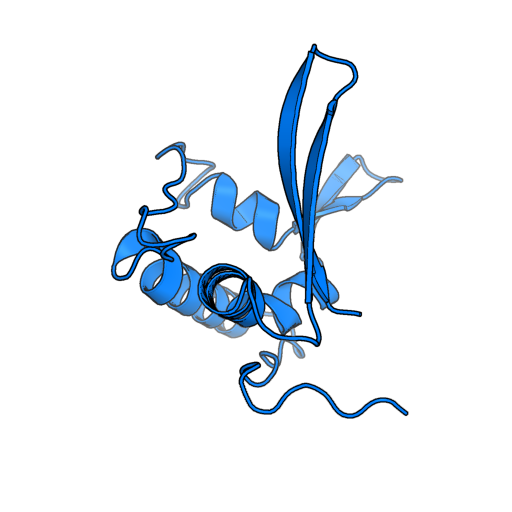2 ? 14.417 7.561 -13.726 1.00 88.00 72 GLU A CA 1
ATOM 615 C C . GLU A 1 72 ? 13.523 6.837 -12.724 1.00 88.00 72 GLU A C 1
ATOM 617 O O . GLU A 1 72 ? 13.903 6.560 -11.585 1.00 88.00 72 GLU A O 1
ATOM 622 N N . ARG A 1 73 ? 12.314 6.484 -13.155 1.00 87.31 73 ARG A N 1
ATOM 623 C CA . ARG A 1 73 ? 11.385 5.700 -12.349 1.00 87.31 73 ARG A CA 1
ATOM 624 C C . ARG A 1 73 ? 11.683 4.215 -12.527 1.00 87.31 73 ARG A C 1
ATOM 626 O O . ARG A 1 73 ? 11.380 3.640 -13.566 1.00 87.31 73 ARG A O 1
ATOM 633 N N . LEU A 1 74 ? 12.253 3.594 -11.497 1.00 92.75 74 LEU A N 1
ATOM 634 C CA . LEU A 1 74 ? 12.677 2.194 -11.516 1.00 92.75 74 LEU A CA 1
ATOM 635 C C . LEU A 1 74 ? 11.842 1.341 -10.546 1.00 92.75 74 LEU A C 1
ATOM 637 O O . LEU A 1 74 ? 11.345 1.867 -9.542 1.00 92.75 74 LEU A O 1
ATOM 641 N N . PRO A 1 75 ? 11.675 0.030 -10.811 1.00 93.75 75 PRO A N 1
ATOM 642 C CA . PRO A 1 75 ? 10.995 -0.867 -9.886 1.00 93.75 75 PRO A CA 1
ATOM 643 C C . PRO A 1 75 ? 11.662 -0.887 -8.506 1.00 93.75 75 PRO A C 1
ATOM 645 O O . PRO A 1 75 ? 12.876 -1.069 -8.389 1.00 93.75 75 PRO A O 1
ATOM 648 N N . ASP A 1 76 ? 10.866 -0.753 -7.445 1.00 95.50 76 ASP A N 1
ATOM 649 C CA . ASP A 1 76 ? 11.328 -0.898 -6.066 1.00 95.50 76 ASP A CA 1
ATOM 650 C C . ASP A 1 76 ? 10.967 -2.302 -5.570 1.00 95.50 76 ASP A C 1
ATOM 652 O O . ASP A 1 76 ? 9.831 -2.573 -5.174 1.00 95.50 76 ASP A O 1
ATOM 656 N N . MET A 1 77 ? 11.951 -3.206 -5.575 1.00 95.44 77 MET A N 1
ATOM 657 C CA . MET A 1 77 ? 11.749 -4.618 -5.221 1.00 95.44 77 MET A CA 1
ATOM 658 C C . MET A 1 77 ? 11.082 -4.791 -3.854 1.00 95.44 77 MET A C 1
ATOM 660 O O . MET A 1 77 ? 10.217 -5.644 -3.686 1.00 95.44 77 MET A O 1
ATOM 664 N N . ARG A 1 78 ? 11.420 -3.938 -2.881 1.00 95.06 78 ARG A N 1
ATOM 665 C CA . ARG A 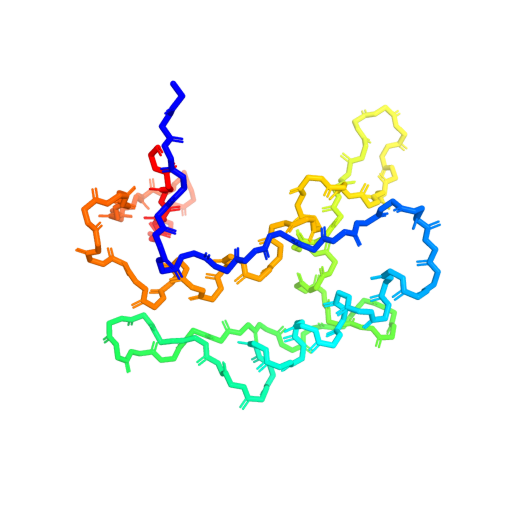1 78 ? 10.868 -4.004 -1.524 1.00 95.06 78 ARG A CA 1
ATOM 666 C C . ARG A 1 78 ? 9.406 -3.571 -1.466 1.00 95.06 78 ARG A C 1
ATOM 668 O O . ARG A 1 78 ? 8.675 -4.079 -0.611 1.00 95.06 78 ARG A O 1
ATOM 675 N N . ARG A 1 79 ? 8.982 -2.634 -2.317 1.00 95.69 79 ARG A N 1
ATOM 676 C CA . ARG A 1 79 ? 7.564 -2.282 -2.480 1.00 95.69 79 ARG A CA 1
ATOM 677 C C . ARG A 1 79 ? 6.810 -3.391 -3.195 1.00 95.69 79 ARG A C 1
ATOM 679 O O . ARG A 1 79 ? 5.769 -3.815 -2.704 1.00 95.69 79 ARG A O 1
ATOM 686 N N . CYS A 1 80 ? 7.371 -3.903 -4.286 1.00 97.88 80 CYS A N 1
ATOM 687 C CA . CYS A 1 80 ? 6.775 -4.977 -5.071 1.00 97.88 80 CYS A CA 1
ATOM 688 C C . CYS A 1 80 ? 6.530 -6.241 -4.230 1.00 97.88 80 CYS A C 1
ATOM 690 O O . CYS A 1 80 ? 5.417 -6.762 -4.233 1.00 97.88 80 CYS A O 1
ATOM 692 N N . GLU A 1 81 ? 7.510 -6.675 -3.426 1.00 97.94 81 GLU A N 1
ATOM 693 C CA . GLU A 1 81 ? 7.366 -7.798 -2.480 1.00 97.94 81 GLU A CA 1
ATOM 694 C C . GLU A 1 81 ? 6.144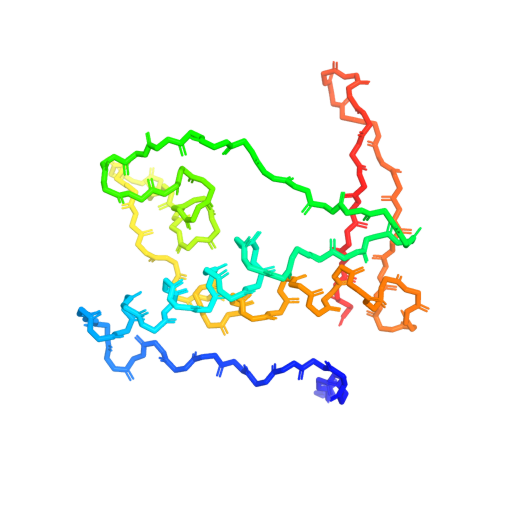 -7.636 -1.560 1.00 97.94 81 GLU A C 1
ATOM 696 O O . GLU A 1 81 ? 5.471 -8.609 -1.225 1.00 97.94 81 GLU A O 1
ATOM 701 N N . ARG A 1 82 ? 5.846 -6.398 -1.153 1.00 97.69 82 ARG A N 1
ATOM 702 C CA . ARG A 1 82 ? 4.802 -6.057 -0.178 1.00 97.69 82 ARG A CA 1
ATOM 703 C C . ARG A 1 82 ? 3.516 -5.536 -0.816 1.00 97.69 82 ARG A C 1
ATOM 705 O O . ARG A 1 82 ? 2.628 -5.109 -0.085 1.00 97.69 82 ARG A O 1
ATOM 712 N N . LEU A 1 83 ? 3.367 -5.587 -2.139 1.00 98.25 83 LEU A N 1
ATOM 713 C CA . LEU A 1 83 ? 2.150 -5.121 -2.810 1.00 98.25 83 LEU A CA 1
ATOM 714 C C . LEU A 1 83 ? 0.858 -5.759 -2.241 1.00 98.25 83 LEU A C 1
ATOM 716 O O . LEU A 1 83 ? -0.082 -5.007 -1.972 1.00 98.25 83 LEU A O 1
ATOM 720 N N . PRO A 1 84 ? 0.801 -7.078 -1.934 1.00 97.88 84 PRO A N 1
ATOM 721 C CA . PRO A 1 84 ? -0.389 -7.686 -1.322 1.00 97.88 84 PRO A CA 1
ATOM 722 C C . PRO A 1 84 ? -0.724 -7.152 0.074 1.00 97.88 84 PRO A C 1
ATOM 724 O O . PRO A 1 84 ? -1.832 -7.345 0.570 1.00 97.88 84 PRO A O 1
ATOM 727 N N . TRP A 1 85 ? 0.236 -6.523 0.755 1.00 98.12 85 TRP A N 1
ATOM 728 C CA . TRP A 1 85 ? 0.043 -6.050 2.122 1.00 98.12 85 TRP A CA 1
ATOM 729 C C . TRP A 1 85 ? -0.866 -4.834 2.172 1.00 98.12 85 TRP A C 1
ATOM 731 O O . TRP A 1 85 ? -1.505 -4.613 3.192 1.00 98.12 85 TRP A O 1
ATOM 741 N N . ILE A 1 86 ? -0.950 -4.052 1.094 1.00 97.81 86 ILE A N 1
ATOM 742 C CA . ILE A 1 86 ? -1.644 -2.763 1.108 1.00 97.81 86 ILE A CA 1
ATOM 743 C C . ILE A 1 86 ? -3.126 -2.948 1.453 1.00 97.81 86 ILE A C 1
ATOM 745 O O . ILE A 1 86 ? -3.602 -2.350 2.418 1.00 97.81 86 ILE A O 1
ATOM 749 N N . LYS A 1 87 ? -3.845 -3.820 0.731 1.00 97.94 87 LYS A N 1
ATOM 750 C CA . LYS A 1 87 ? -5.253 -4.129 1.030 1.00 97.94 87 LYS A CA 1
ATOM 751 C C . LYS A 1 87 ? -5.408 -4.705 2.437 1.00 97.94 87 LYS A C 1
ATOM 753 O O . LYS A 1 87 ? -6.246 -4.227 3.196 1.00 97.94 87 LYS A O 1
ATOM 758 N N . ALA A 1 88 ? -4.559 -5.666 2.808 1.00 97.75 88 ALA A N 1
ATOM 759 C CA . ALA A 1 88 ? -4.613 -6.303 4.121 1.00 97.75 88 ALA A CA 1
ATOM 760 C C . ALA A 1 88 ? -4.447 -5.292 5.266 1.00 97.75 88 ALA A C 1
ATOM 762 O O . ALA A 1 88 ? -5.203 -5.343 6.230 1.00 97.75 88 ALA A O 1
ATOM 763 N N . VAL A 1 89 ? -3.507 -4.351 5.146 1.00 98.06 89 VAL A N 1
ATOM 764 C CA . VAL A 1 89 ? -3.262 -3.285 6.127 1.00 98.06 89 VAL A CA 1
ATOM 765 C C . VAL A 1 89 ? -4.452 -2.328 6.222 1.00 98.06 89 VAL A C 1
ATOM 767 O O . VAL A 1 89 ? -4.837 -1.956 7.329 1.00 98.06 89 VAL A O 1
ATOM 770 N N . ILE A 1 90 ? -5.066 -1.963 5.092 1.00 98.19 90 ILE A N 1
ATOM 771 C CA . ILE A 1 90 ? -6.260 -1.104 5.077 1.00 98.19 90 ILE A CA 1
ATOM 772 C C . ILE A 1 90 ? -7.439 -1.782 5.781 1.00 98.19 90 ILE A C 1
ATOM 774 O O . ILE A 1 90 ? -8.103 -1.162 6.611 1.00 98.19 90 ILE A O 1
ATOM 778 N N . GLU A 1 91 ? -7.690 -3.054 5.480 1.00 97.94 91 GLU A N 1
ATOM 779 C CA . GLU A 1 91 ? -8.846 -3.785 6.013 1.00 97.94 91 GLU A CA 1
ATOM 780 C C . GLU A 1 91 ? -8.655 -4.218 7.472 1.00 97.94 91 GLU A C 1
ATOM 782 O O . GLU A 1 91 ? -9.626 -4.363 8.211 1.00 97.94 91 GLU A O 1
ATOM 787 N N . ASN A 1 92 ? -7.408 -4.367 7.924 1.00 97.44 92 ASN A N 1
ATOM 788 C CA . ASN A 1 92 ? -7.070 -4.739 9.298 1.00 97.44 92 ASN A CA 1
ATOM 789 C C . ASN A 1 92 ? -6.711 -3.540 10.186 1.00 97.44 92 ASN A C 1
ATOM 791 O O . ASN A 1 92 ? -6.100 -3.727 11.232 1.00 97.44 92 ASN A O 1
ATOM 795 N N . ARG A 1 93 ? -7.110 -2.319 9.816 1.00 96.12 93 ARG A N 1
ATOM 796 C CA . ARG A 1 93 ? -6.712 -1.039 10.441 1.00 96.12 93 ARG A CA 1
ATOM 797 C C . ARG A 1 93 ? -6.767 -0.949 11.980 1.00 96.12 93 ARG A C 1
ATOM 799 O O . ARG A 1 93 ? -6.129 -0.065 12.543 1.00 96.12 93 ARG A O 1
ATOM 806 N N . ASP A 1 94 ? -7.569 -1.789 12.636 1.00 95.94 94 ASP A N 1
ATOM 807 C CA . ASP A 1 94 ? -7.795 -1.810 14.092 1.00 95.94 94 ASP A CA 1
ATOM 808 C C . ASP A 1 94 ? -7.000 -2.917 14.812 1.00 95.94 94 ASP A C 1
ATOM 810 O O . ASP A 1 94 ? -7.134 -3.117 16.021 1.00 95.94 94 ASP A O 1
ATOM 814 N N . LYS A 1 95 ? -6.173 -3.670 14.078 1.00 96.75 95 LYS A N 1
ATOM 815 C CA . LYS A 1 95 ? -5.309 -4.705 14.644 1.00 96.75 95 LYS A CA 1
ATOM 816 C C . LYS A 1 95 ? -4.186 -4.091 15.484 1.00 96.75 95 LYS A C 1
ATOM 818 O O . LYS A 1 95 ? -3.631 -3.057 15.110 1.00 96.75 95 LYS A O 1
ATOM 823 N N . PRO A 1 96 ? -3.795 -4.742 16.594 1.00 96.19 96 PRO A N 1
ATOM 824 C CA . PRO A 1 96 ? -2.812 -4.197 17.519 1.00 96.19 96 PRO A CA 1
ATOM 825 C C . PRO A 1 96 ? -1.417 -4.059 16.909 1.00 96.19 96 PRO A C 1
ATOM 827 O O . PRO A 1 96 ? -0.606 -3.344 17.483 1.00 96.19 96 PRO A O 1
ATOM 830 N N . GLU A 1 97 ? -1.099 -4.707 15.789 1.00 96.50 97 GLU A N 1
ATOM 831 C CA . GLU A 1 97 ? 0.189 -4.569 15.098 1.00 96.50 97 GLU A CA 1
ATOM 832 C C . GLU A 1 97 ? 0.270 -3.307 14.223 1.00 96.50 97 GLU A C 1
ATOM 834 O O . GLU A 1 97 ? 1.364 -2.920 13.813 1.00 96.50 97 GLU A O 1
ATOM 839 N N . LEU A 1 98 ? -0.857 -2.625 13.991 1.00 97.06 98 LEU A N 1
ATOM 840 C CA . LEU A 1 98 ? -0.934 -1.395 13.210 1.00 97.06 98 LEU A CA 1
ATOM 841 C C . LEU A 1 98 ? -1.058 -0.156 14.103 1.00 97.06 98 LEU A C 1
ATOM 843 O O . LEU A 1 98 ? -1.735 -0.146 15.129 1.00 97.06 98 LEU A O 1
ATOM 847 N N . LEU A 1 99 ? -0.393 0.916 13.686 1.00 97.75 99 LEU A N 1
ATOM 848 C CA . LEU A 1 99 ? -0.714 2.279 14.085 1.00 97.75 99 LEU A CA 1
ATOM 849 C C . LEU A 1 99 ? -1.609 2.895 13.017 1.00 97.75 99 LEU A C 1
ATOM 851 O O . LEU A 1 99 ? -1.414 2.663 11.823 1.00 97.75 99 LEU A O 1
ATOM 855 N N . ASN A 1 100 ? -2.571 3.690 13.467 1.00 98.00 100 ASN A N 1
ATOM 856 C CA . ASN A 1 100 ? -3.609 4.254 12.626 1.00 98.00 100 ASN A CA 1
ATOM 857 C C . ASN A 1 100 ? -3.995 5.641 13.139 1.00 98.00 100 ASN A C 1
ATOM 859 O O . ASN A 1 100 ? -4.563 5.757 14.227 1.00 98.00 100 ASN A O 1
ATOM 863 N N . TRP A 1 101 ? -3.623 6.684 12.402 1.00 97.75 101 TRP A N 1
ATOM 864 C CA . TRP A 1 101 ? -3.820 8.065 12.834 1.00 97.75 101 TRP A CA 1
ATOM 865 C C . TRP A 1 101 ? -4.038 9.006 11.655 1.00 97.75 101 TRP A C 1
ATOM 867 O O . TRP A 1 101 ? -3.549 8.768 10.553 1.00 97.75 101 TRP A O 1
ATOM 877 N N . ASP A 1 102 ? -4.725 10.112 11.921 1.00 98.00 102 ASP A N 1
ATOM 878 C CA . ASP A 1 102 ? -4.849 11.214 10.977 1.00 98.00 102 ASP A CA 1
ATOM 879 C C . ASP A 1 102 ? -3.770 12.262 11.255 1.00 98.00 102 ASP A C 1
ATOM 881 O O . ASP A 1 102 ? -3.460 12.583 12.406 1.00 98.00 102 ASP A O 1
ATOM 885 N N . TYR A 1 103 ? -3.194 12.807 10.191 1.00 97.88 103 TYR A N 1
ATOM 886 C CA . TYR A 1 103 ? -2.161 13.828 10.257 1.00 97.88 103 TYR A CA 1
ATOM 887 C C . TYR A 1 103 ? -2.467 14.960 9.281 1.00 97.88 103 TYR A C 1
ATOM 889 O O . TYR A 1 103 ? -2.878 14.723 8.145 1.00 97.88 103 TYR A O 1
ATOM 897 N N . LYS A 1 104 ? -2.274 16.202 9.736 1.00 98.06 104 LYS A N 1
ATOM 898 C CA . LYS A 1 104 ? -2.436 17.395 8.906 1.00 98.06 104 LYS A CA 1
ATOM 899 C C . LYS A 1 104 ? -1.110 17.725 8.227 1.00 98.06 104 LYS A C 1
ATOM 901 O O . LYS A 1 104 ? -0.156 18.117 8.894 1.00 98.06 104 LYS A O 1
ATOM 906 N N . GLU A 1 105 ? -1.080 17.575 6.913 1.00 97.00 105 GLU A N 1
ATOM 907 C CA . GLU A 1 105 ? 0.065 17.873 6.060 1.00 97.00 105 GLU A CA 1
ATOM 908 C C . GLU A 1 105 ? 0.364 19.374 5.980 1.00 97.00 105 GLU A C 1
ATOM 910 O O . GLU A 1 105 ? -0.465 20.226 6.319 1.00 97.00 105 GLU A O 1
ATOM 915 N N . GLY A 1 106 ? 1.553 19.709 5.469 1.00 95.75 106 GLY A N 1
ATOM 916 C CA . GLY A 1 106 ? 1.980 21.099 5.275 1.00 95.75 106 GLY A CA 1
ATOM 917 C C . GLY A 1 106 ? 1.106 21.897 4.297 1.00 95.75 106 GLY A C 1
ATOM 918 O O . GLY A 1 106 ? 1.024 23.116 4.416 1.00 95.75 106 GLY A O 1
ATOM 919 N N . ASP A 1 107 ? 0.413 21.221 3.376 1.00 96.25 107 ASP A N 1
ATOM 920 C CA . ASP A 1 107 ? -0.560 21.824 2.451 1.00 96.25 107 ASP A CA 1
ATOM 921 C C . ASP A 1 107 ? -1.962 22.010 3.072 1.00 96.25 107 ASP A C 1
ATOM 923 O O . ASP A 1 107 ? -2.878 22.515 2.426 1.00 96.25 107 ASP A O 1
ATOM 927 N N . GLY A 1 108 ? -2.136 21.622 4.340 1.00 96.38 108 GLY A N 1
ATOM 928 C CA . GLY A 1 108 ? -3.392 21.709 5.075 1.00 96.38 108 GLY A CA 1
ATOM 929 C C . GLY A 1 108 ? -4.343 20.531 4.864 1.00 96.38 108 GLY A C 1
ATOM 930 O O . GLY A 1 108 ? -5.349 20.466 5.578 1.00 96.38 108 GLY A O 1
ATOM 931 N N . SER A 1 109 ? -4.036 19.600 3.954 1.00 96.75 109 SER A N 1
ATOM 932 C CA . SER A 1 109 ? -4.795 18.359 3.792 1.00 96.75 109 SER A CA 1
ATOM 933 C C . SER A 1 109 ? -4.645 17.463 5.022 1.00 96.75 109 SER A C 1
ATOM 935 O O . SER A 1 109 ? -3.629 17.489 5.716 1.00 96.75 109 SER A O 1
ATOM 937 N N . VAL A 1 110 ? -5.677 16.675 5.324 1.00 97.38 110 VAL A N 1
ATOM 938 C CA . VAL A 1 110 ? -5.607 15.647 6.368 1.00 97.38 110 VAL A CA 1
ATOM 939 C C . VAL A 1 110 ? -5.475 14.296 5.687 1.00 97.38 110 VAL A C 1
ATOM 941 O O . VAL A 1 110 ? -6.302 13.945 4.844 1.00 97.38 110 VAL A O 1
ATOM 944 N N . LYS A 1 111 ? -4.436 13.546 6.053 1.00 97.06 111 LYS A N 1
ATOM 945 C CA . LYS A 1 111 ? -4.176 12.197 5.555 1.00 97.06 111 LYS A CA 1
ATOM 946 C C . LYS A 1 111 ? -4.258 11.196 6.691 1.00 97.06 111 LYS A C 1
ATOM 948 O O . LYS A 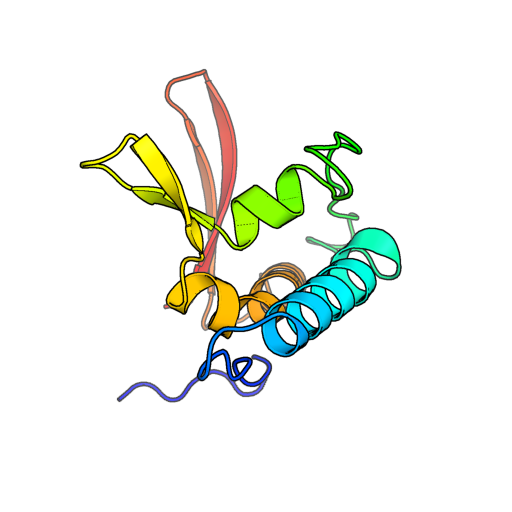1 111 ? -3.727 11.433 7.773 1.00 97.06 111 LYS A O 1
ATOM 953 N N . THR A 1 112 ? -4.880 10.060 6.412 1.00 97.31 112 THR A N 1
ATOM 954 C CA . THR A 1 112 ? -4.846 8.898 7.293 1.00 97.31 112 THR A CA 1
ATOM 955 C C . THR A 1 112 ? -3.598 8.078 6.996 1.00 97.31 112 THR A C 1
ATOM 957 O O . THR A 1 112 ? -3.346 7.697 5.851 1.00 97.31 112 THR A O 1
ATOM 960 N N . TYR A 1 113 ? -2.840 7.773 8.040 1.00 97.44 113 TYR A N 1
ATOM 961 C CA . TYR A 1 113 ? -1.642 6.954 7.997 1.00 97.44 113 TYR A CA 1
ATOM 962 C C . TYR A 1 113 ? -1.900 5.599 8.642 1.00 97.44 113 TYR A C 1
ATOM 964 O O . TYR A 1 113 ? -2.442 5.510 9.743 1.00 97.44 113 TYR A O 1
ATOM 972 N N . LEU A 1 114 ? -1.456 4.546 7.957 1.00 97.62 114 LEU A N 1
ATOM 973 C CA . LEU A 1 114 ? -1.422 3.182 8.465 1.00 97.62 114 LEU A CA 1
ATOM 974 C C . LEU A 1 114 ? 0.025 2.706 8.492 1.00 97.62 114 LEU A C 1
ATOM 976 O O . LEU A 1 114 ? 0.722 2.771 7.478 1.00 97.62 114 LEU A O 1
ATOM 980 N N . TRP A 1 115 ? 0.477 2.232 9.649 1.00 96.38 115 TRP A N 1
ATOM 981 C CA . TRP A 1 115 ? 1.863 1.822 9.845 1.00 96.38 115 TRP A CA 1
ATOM 982 C C . TRP A 1 115 ? 1.955 0.489 10.575 1.00 96.38 115 TRP A C 1
ATOM 984 O O . TRP A 1 115 ? 1.502 0.364 11.710 1.00 96.38 115 TRP A O 1
ATOM 994 N N . LEU A 1 116 ? 2.587 -0.493 9.936 1.00 94.81 116 LEU A N 1
ATOM 995 C CA . LEU A 1 116 ? 2.903 -1.783 10.544 1.00 94.81 116 LEU A CA 1
ATOM 996 C C . LEU A 1 116 ? 4.148 -1.654 11.428 1.00 94.81 116 LEU A C 1
ATOM 998 O O . LEU A 1 116 ? 5.197 -1.229 10.943 1.00 94.81 116 LEU A O 1
ATOM 1002 N N . LYS A 1 117 ? 3.992 -1.960 12.721 1.00 90.69 117 LYS A N 1
ATOM 1003 C CA . LYS A 1 117 ? 5.020 -1.792 13.761 1.00 90.69 117 LYS A CA 1
ATOM 1004 C C . LYS A 1 117 ? 6.167 -2.794 13.673 1.00 90.69 117 LYS A C 1
ATOM 1006 O O . LYS A 1 117 ? 5.931 -3.947 13.252 1.00 90.69 117 LYS A O 1
#

Foldseek 3Di:
DDDDDPLADFFQDCPPPDPVLVVVLVVLCCVDAVVNAAAAVNHGDHDDQPDDPPDRPVSLVQFWDQDPPPRDTGGDSVSSRRSNRPSSQRNCVPDPQWDWDWDQDPVRDIDIDIDGD